Protein AF-A0A3C0VWI8-F1 (afdb_monomer_lite)

Secondary structure (DSSP, 8-state):
-----SSHHHHHHHHHHHHHHHHHHHHTTTHHHHHHHHHHHHH-TTS---PPP-----GGGGGGGSTT-------PPP-S-HHHHHHHHHHTPPPP-TT-TT----HHHHHHHHHHHHHHHHH--

Sequence (125 aa):
MTIRSYTDAVRNQILASIKRICLGTAQAAGLAKRVTDTFVAWLGKGALIKRQPTMGGEDFGMYGCTKYKVPTFMLALGTVPTDLIRRFRATGKPLPIVHSSTYAPDIEPTLRTGVTAAALELLKK

Radius of gyration: 18.89 Å; chains: 1; bounding box: 42×29×53 Å

Structure (mmCIF, N/CA/C/O backbone):
data_AF-A0A3C0VWI8-F1
#
_entry.id   AF-A0A3C0VWI8-F1
#
loop_
_atom_site.group_PDB
_atom_site.id
_atom_site.type_symbol
_atom_site.label_atom_id
_atom_site.label_alt_id
_atom_site.label_comp_id
_atom_site.label_asym_id
_atom_site.label_entity_id
_atom_site.label_seq_id
_atom_site.pdbx_PDB_ins_code
_atom_site.Cartn_x
_atom_site.Cartn_y
_atom_site.Cartn_z
_atom_site.occupancy
_atom_site.B_iso_or_equiv
_atom_site.auth_seq_id
_atom_site.auth_comp_id
_atom_site.auth_asym_id
_atom_site.auth_atom_id
_atom_site.pdbx_PDB_model_num
ATOM 1 N N . MET A 1 1 ? -5.972 -19.606 21.848 1.00 58.56 1 MET A N 1
ATOM 2 C CA . MET A 1 1 ? -4.634 -18.971 21.882 1.00 58.56 1 MET A CA 1
ATOM 3 C C . MET A 1 1 ? -4.235 -18.806 23.337 1.00 58.56 1 MET A C 1
ATOM 5 O O . MET A 1 1 ? -5.040 -18.287 24.098 1.00 58.56 1 MET A O 1
ATOM 9 N N . THR A 1 2 ? -3.041 -19.251 23.721 1.00 78.81 2 THR A N 1
ATOM 10 C CA . THR A 1 2 ? -2.542 -19.154 25.103 1.00 78.81 2 THR A CA 1
ATOM 11 C C . THR A 1 2 ? -1.478 -18.060 25.166 1.00 78.81 2 THR A C 1
ATOM 13 O O . THR A 1 2 ? -0.530 -18.105 24.386 1.00 78.81 2 THR A O 1
ATOM 16 N N . ILE A 1 3 ? -1.626 -17.078 26.060 1.00 81.56 3 ILE A N 1
ATOM 17 C CA . ILE A 1 3 ? -0.661 -15.979 26.240 1.00 81.56 3 ILE A CA 1
ATOM 18 C C . ILE A 1 3 ? 0.187 -16.276 27.476 1.00 81.56 3 ILE A C 1
ATOM 20 O O . ILE A 1 3 ? -0.355 -16.523 28.552 1.00 81.56 3 ILE A O 1
ATOM 24 N N . ARG A 1 4 ? 1.513 -16.242 27.328 1.00 88.19 4 ARG A N 1
ATOM 25 C CA . ARG A 1 4 ? 2.473 -16.353 28.435 1.00 88.19 4 ARG A CA 1
ATOM 26 C C . ARG A 1 4 ? 3.209 -15.025 28.591 1.00 88.19 4 ARG A C 1
ATOM 28 O O . ARG A 1 4 ? 3.575 -14.407 27.595 1.00 88.19 4 ARG A O 1
ATOM 35 N N . SER A 1 5 ? 3.408 -14.588 29.828 1.00 92.00 5 SER A N 1
ATOM 36 C CA . SER A 1 5 ? 4.110 -13.348 30.167 1.00 92.00 5 SER A CA 1
ATOM 37 C C . SER A 1 5 ? 4.786 -13.491 31.528 1.00 92.00 5 SER A C 1
ATOM 39 O O . SER A 1 5 ? 4.263 -14.179 32.403 1.00 92.00 5 SER A O 1
ATOM 41 N N . TYR A 1 6 ? 5.930 -12.831 31.707 1.00 90.12 6 TYR A N 1
ATOM 42 C CA . TYR A 1 6 ? 6.684 -12.861 32.967 1.00 90.12 6 TYR A CA 1
ATOM 43 C C . TYR A 1 6 ? 6.119 -11.911 34.030 1.00 90.12 6 TYR A C 1
ATOM 45 O O . TYR A 1 6 ? 6.322 -12.130 35.217 1.00 90.12 6 TYR A O 1
ATOM 53 N N . THR A 1 7 ? 5.395 -10.868 33.612 1.00 95.69 7 THR A N 1
ATOM 54 C CA . THR A 1 7 ? 4.757 -9.889 34.503 1.00 95.69 7 THR A CA 1
ATOM 55 C C . THR A 1 7 ? 3.357 -9.529 34.007 1.00 95.69 7 THR A C 1
ATOM 57 O O . THR A 1 7 ? 3.019 -9.747 32.833 1.00 95.69 7 THR A O 1
ATOM 60 N N . ASP A 1 8 ? 2.545 -8.945 34.889 1.00 95.31 8 ASP A N 1
ATOM 61 C CA . ASP A 1 8 ? 1.208 -8.451 34.543 1.00 95.31 8 ASP A CA 1
ATOM 62 C C . ASP A 1 8 ? 1.262 -7.237 33.612 1.00 95.31 8 ASP A C 1
ATOM 64 O O . ASP A 1 8 ? 0.446 -7.125 32.700 1.00 95.31 8 ASP A O 1
ATOM 68 N N . ALA A 1 9 ? 2.265 -6.366 33.762 1.00 95.19 9 ALA A N 1
ATOM 69 C CA . ALA A 1 9 ? 2.461 -5.232 32.861 1.00 95.19 9 ALA A CA 1
ATOM 70 C C . ALA A 1 9 ? 2.649 -5.695 31.403 1.00 95.19 9 ALA A C 1
ATOM 72 O O . ALA A 1 9 ? 1.952 -5.223 30.502 1.00 95.19 9 ALA A O 1
ATOM 73 N N . VAL A 1 10 ? 3.517 -6.692 31.180 1.00 93.31 10 VAL A N 1
ATOM 74 C CA . VAL A 1 10 ? 3.738 -7.284 29.850 1.00 93.31 10 VAL A CA 1
ATOM 75 C C . VAL A 1 10 ? 2.477 -7.997 29.355 1.00 93.31 10 VAL A C 1
ATOM 77 O O . VAL A 1 10 ? 2.111 -7.855 28.187 1.00 93.31 10 VAL A O 1
ATOM 80 N N . ARG A 1 11 ? 1.760 -8.713 30.236 1.00 94.62 11 ARG A N 1
ATOM 81 C CA . ARG A 1 11 ? 0.476 -9.349 29.892 1.00 94.62 11 ARG A CA 1
ATOM 82 C C . ARG A 1 11 ? -0.522 -8.332 29.352 1.00 94.62 11 ARG A C 1
ATOM 84 O O . ARG A 1 11 ? -1.108 -8.543 28.291 1.00 94.62 11 ARG A O 1
ATOM 91 N N . ASN A 1 12 ? -0.693 -7.231 30.074 1.00 94.31 12 ASN A N 1
ATOM 92 C CA . ASN A 1 12 ? -1.662 -6.193 29.756 1.00 94.31 12 ASN A CA 1
ATOM 93 C C . ASN A 1 12 ? -1.304 -5.487 28.445 1.00 94.31 12 ASN A C 1
ATOM 95 O O . ASN A 1 12 ? -2.188 -5.244 27.625 1.00 94.31 12 ASN A O 1
ATOM 99 N N . GLN A 1 13 ? -0.016 -5.249 28.188 1.00 93.12 13 GLN A N 1
ATOM 100 C CA . GLN A 1 13 ? 0.449 -4.700 26.914 1.00 93.12 13 GLN A CA 1
ATOM 101 C C . GLN A 1 13 ? 0.173 -5.642 25.729 1.00 93.12 13 GLN A C 1
ATOM 103 O O . GLN A 1 13 ? -0.286 -5.192 24.672 1.00 93.12 13 GLN A O 1
ATOM 108 N N . ILE A 1 14 ? 0.407 -6.950 25.892 1.00 91.19 14 ILE A N 1
ATOM 109 C CA . ILE A 1 14 ? 0.114 -7.955 24.858 1.00 91.19 14 ILE A CA 1
ATOM 110 C C . ILE A 1 14 ? -1.394 -8.021 24.591 1.00 91.19 14 ILE A C 1
ATOM 112 O O . ILE A 1 14 ? -1.818 -7.940 23.438 1.00 91.19 14 ILE A O 1
ATOM 116 N N . LEU A 1 15 ? -2.219 -8.103 25.640 1.00 90.75 15 LEU A N 1
ATOM 117 C CA . LEU A 1 15 ? -3.680 -8.140 25.521 1.00 90.75 15 LEU A CA 1
ATOM 118 C C . LEU A 1 15 ? -4.239 -6.882 24.846 1.00 90.75 15 LEU A C 1
ATOM 120 O O . LEU A 1 15 ? -5.072 -6.985 23.942 1.00 90.75 15 LEU A O 1
ATOM 124 N N . ALA A 1 16 ? -3.748 -5.702 25.230 1.00 88.69 16 ALA A N 1
ATOM 125 C CA . ALA A 1 16 ? -4.122 -4.441 24.596 1.00 88.69 16 ALA A CA 1
ATOM 126 C C . ALA A 1 16 ? -3.753 -4.430 23.104 1.00 88.69 16 ALA A C 1
ATOM 128 O O . ALA A 1 16 ? -4.549 -3.999 22.267 1.00 88.69 16 ALA A O 1
ATOM 129 N N . SER A 1 17 ? -2.580 -4.965 22.755 1.00 86.31 17 SER A N 1
ATOM 130 C CA . SER A 1 17 ? -2.123 -5.069 21.367 1.00 86.31 17 SER A CA 1
ATOM 131 C C . SER A 1 17 ? -2.979 -6.030 20.542 1.00 86.31 17 SER A C 1
ATOM 133 O O . SER A 1 17 ? -3.369 -5.681 19.430 1.00 86.31 17 SER A O 1
ATOM 135 N N . ILE A 1 18 ? -3.336 -7.198 21.088 1.00 88.50 18 ILE A N 1
ATOM 136 C CA . ILE A 1 18 ? -4.233 -8.163 20.432 1.00 88.50 18 ILE A CA 1
ATOM 137 C C . ILE A 1 18 ? -5.600 -7.526 20.185 1.00 88.50 18 ILE A C 1
ATOM 139 O O . ILE A 1 18 ? -6.076 -7.524 19.051 1.00 88.50 18 ILE A O 1
ATOM 143 N N . LYS A 1 19 ? -6.203 -6.913 21.214 1.00 84.81 19 LYS A N 1
ATOM 144 C CA . LYS A 1 19 ? -7.493 -6.218 21.088 1.00 84.81 19 LYS A CA 1
ATOM 145 C C . LYS A 1 19 ? -7.445 -5.154 19.991 1.00 84.81 19 LYS A C 1
ATOM 147 O O . LYS A 1 19 ? -8.350 -5.086 19.163 1.00 84.81 19 LYS A O 1
ATOM 152 N N . ARG A 1 20 ? -6.376 -4.353 19.957 1.00 82.06 20 ARG A N 1
ATOM 153 C CA . ARG A 1 20 ? -6.154 -3.328 18.929 1.00 82.06 20 ARG A CA 1
ATOM 154 C C . ARG A 1 20 ? -6.080 -3.930 17.522 1.00 82.06 20 ARG A C 1
ATOM 156 O O . ARG A 1 20 ? -6.740 -3.415 16.626 1.00 82.06 20 ARG A O 1
ATOM 163 N N . ILE A 1 21 ? -5.317 -5.008 17.327 1.00 82.19 21 ILE A N 1
ATOM 164 C CA . ILE A 1 21 ? -5.176 -5.679 16.022 1.00 82.19 21 ILE A CA 1
ATOM 165 C C . ILE A 1 21 ? -6.517 -6.255 15.555 1.00 82.19 21 ILE A C 1
ATOM 167 O O . ILE A 1 21 ? -6.898 -6.058 14.400 1.00 82.19 21 ILE A O 1
ATOM 171 N N . CYS A 1 22 ? -7.254 -6.927 16.444 1.00 79.81 22 CYS A N 1
ATOM 172 C CA . CYS A 1 22 ? -8.567 -7.486 16.127 1.00 79.81 22 CYS A CA 1
ATOM 173 C C . CYS A 1 22 ? -9.561 -6.393 15.717 1.00 79.81 22 CYS A C 1
ATOM 175 O O . CYS A 1 22 ? -10.220 -6.533 14.690 1.00 79.81 22 CYS A O 1
ATOM 177 N N . LEU A 1 23 ? -9.633 -5.291 16.474 1.00 77.56 23 LEU A N 1
ATOM 178 C CA . LEU A 1 23 ? -10.517 -4.167 16.155 1.00 77.56 23 LEU A CA 1
ATOM 179 C C . LEU A 1 23 ? -10.154 -3.515 14.820 1.00 77.56 23 LEU A C 1
ATOM 181 O O . LEU A 1 23 ? -11.040 -3.320 13.996 1.00 77.56 23 LEU A O 1
ATOM 185 N N . GLY A 1 24 ? -8.869 -3.238 14.579 1.00 76.75 24 GLY A N 1
ATOM 186 C CA . GLY A 1 24 ? -8.421 -2.654 13.312 1.00 76.75 24 GLY A CA 1
ATOM 187 C C . GLY A 1 24 ? -8.731 -3.556 12.114 1.00 76.75 24 GLY A C 1
ATOM 188 O O . GLY A 1 24 ? -9.212 -3.084 11.088 1.00 76.75 24 GLY A O 1
ATOM 189 N N . THR A 1 25 ? -8.540 -4.870 12.267 1.00 75.25 25 THR A N 1
ATOM 190 C CA . THR A 1 25 ? -8.844 -5.856 11.217 1.00 75.25 25 THR A CA 1
ATOM 191 C C . THR A 1 25 ? -10.346 -5.949 10.948 1.00 75.25 25 THR A C 1
ATOM 193 O O . THR A 1 25 ? -10.756 -5.990 9.792 1.00 75.25 25 THR A O 1
ATOM 196 N N . ALA A 1 26 ? -11.172 -5.946 11.998 1.00 70.75 26 ALA A N 1
ATOM 197 C CA . ALA A 1 26 ? -12.627 -5.938 11.867 1.00 70.75 26 ALA A CA 1
ATOM 198 C C . ALA A 1 26 ? -13.137 -4.641 11.215 1.00 70.75 26 ALA A C 1
ATOM 200 O O . ALA A 1 26 ? -14.022 -4.690 10.371 1.00 70.75 26 ALA A O 1
ATOM 201 N N . GLN A 1 27 ? -12.554 -3.488 11.555 1.00 74.38 27 GLN A N 1
ATOM 202 C CA . GLN A 1 27 ? -12.912 -2.189 10.971 1.00 74.38 27 GLN A CA 1
ATOM 203 C C . GLN A 1 27 ? -12.533 -2.092 9.493 1.00 74.38 27 GLN A C 1
ATOM 205 O O . GLN A 1 27 ? -13.297 -1.567 8.691 1.00 74.38 27 GLN A O 1
ATOM 210 N N . ALA A 1 28 ? -11.373 -2.631 9.120 1.00 79.56 28 ALA A N 1
ATOM 211 C CA . ALA A 1 28 ? -10.939 -2.710 7.729 1.00 79.56 28 ALA A CA 1
ATOM 212 C C . ALA A 1 28 ? -11.612 -3.849 6.940 1.00 79.56 28 ALA A C 1
ATOM 214 O O . ALA A 1 28 ? -11.347 -4.004 5.742 1.00 79.56 28 ALA A O 1
ATOM 215 N N . ALA A 1 29 ? -12.467 -4.662 7.574 1.00 80.25 29 ALA A N 1
ATOM 216 C CA . ALA A 1 29 ? -13.133 -5.771 6.907 1.00 80.25 29 ALA A CA 1
ATOM 217 C C . ALA A 1 29 ? -13.953 -5.263 5.710 1.00 80.25 29 ALA A C 1
ATOM 219 O O . ALA A 1 29 ? -14.655 -4.258 5.781 1.00 80.25 29 ALA A O 1
ATOM 220 N N . GLY A 1 30 ? -13.822 -5.939 4.569 1.00 83.69 30 GLY A N 1
ATOM 221 C CA . GLY A 1 30 ? -14.475 -5.547 3.317 1.00 83.69 30 GLY A CA 1
ATOM 222 C C . GLY A 1 30 ? -13.796 -4.399 2.557 1.00 83.69 30 GLY A C 1
ATOM 223 O O . GLY A 1 30 ? -13.817 -4.428 1.327 1.00 83.69 30 GLY A O 1
ATOM 224 N N . LEU A 1 31 ? -13.118 -3.455 3.231 1.00 88.25 31 LEU A N 1
ATOM 225 C CA . LEU A 1 31 ? -12.421 -2.338 2.571 1.00 88.25 31 LEU A CA 1
ATOM 226 C C . LEU A 1 31 ? -11.357 -2.841 1.595 1.00 88.25 31 LEU A C 1
ATOM 228 O O . LEU A 1 31 ? -11.345 -2.432 0.437 1.00 88.25 31 LEU A O 1
ATOM 232 N N . ALA A 1 32 ? -10.504 -3.764 2.047 1.00 87.31 32 ALA A N 1
ATOM 233 C CA . ALA A 1 32 ? -9.443 -4.314 1.211 1.00 87.31 32 ALA A CA 1
ATOM 234 C C . ALA A 1 32 ? -10.002 -4.953 -0.065 1.00 87.31 32 ALA A C 1
ATOM 236 O O . ALA A 1 32 ? -9.516 -4.658 -1.150 1.00 87.31 32 ALA A O 1
ATOM 237 N N . LYS A 1 33 ? -11.066 -5.762 0.056 1.00 89.19 33 LYS A N 1
ATOM 238 C CA . LYS A 1 33 ? -11.713 -6.404 -1.094 1.00 89.19 33 LYS A CA 1
ATOM 239 C C . LYS A 1 33 ? -12.293 -5.366 -2.057 1.00 89.19 33 LYS A C 1
ATOM 241 O O . LYS A 1 33 ? -12.042 -5.454 -3.254 1.00 89.19 33 LYS A O 1
ATOM 246 N N . ARG A 1 34 ? -13.025 -4.376 -1.536 1.00 90.12 34 ARG A N 1
ATOM 247 C CA . ARG A 1 34 ? -13.632 -3.299 -2.333 1.00 90.12 34 ARG A CA 1
ATOM 248 C C . ARG A 1 34 ? -12.584 -2.552 -3.159 1.00 90.12 34 ARG A C 1
ATOM 250 O O . ARG A 1 34 ? -12.730 -2.457 -4.373 1.00 90.12 34 ARG A O 1
ATOM 257 N N . VAL A 1 35 ? -11.502 -2.110 -2.517 1.00 90.62 35 VAL A N 1
ATOM 258 C CA . VAL A 1 35 ? -10.414 -1.388 -3.191 1.00 90.62 35 VAL A CA 1
ATOM 259 C C . VAL A 1 35 ? -9.711 -2.283 -4.216 1.00 90.62 35 VAL A C 1
ATOM 261 O O . VAL A 1 35 ? -9.462 -1.856 -5.344 1.00 90.62 35 VAL A O 1
ATOM 264 N N . THR A 1 36 ? -9.428 -3.548 -3.882 1.00 90.75 36 THR A N 1
ATOM 265 C CA . THR A 1 36 ? -8.797 -4.463 -4.844 1.00 9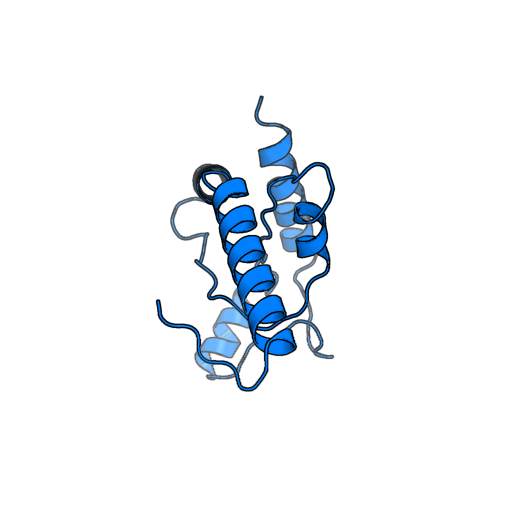0.75 36 THR A CA 1
ATOM 266 C C . THR A 1 36 ? -9.694 -4.763 -6.039 1.00 90.75 36 THR A C 1
ATOM 268 O O . THR A 1 36 ? -9.189 -4.818 -7.155 1.00 90.75 36 THR A O 1
ATOM 271 N N . ASP A 1 37 ? -11.009 -4.899 -5.851 1.00 91.31 37 ASP A N 1
ATOM 272 C CA . ASP A 1 37 ? -11.953 -5.112 -6.953 1.00 91.31 37 ASP A CA 1
ATOM 273 C C . ASP A 1 37 ? -11.999 -3.880 -7.873 1.00 91.31 37 ASP A C 1
ATOM 275 O O . ASP A 1 37 ? -11.973 -4.025 -9.097 1.00 91.31 37 ASP A O 1
ATOM 279 N N . THR A 1 38 ? -11.980 -2.665 -7.300 1.00 92.62 38 THR A N 1
ATOM 280 C CA . THR A 1 38 ? -11.834 -1.410 -8.059 1.00 92.62 38 THR A CA 1
ATOM 281 C C . THR A 1 38 ? -10.581 -1.430 -8.929 1.00 92.62 38 THR A C 1
ATOM 283 O O . THR A 1 38 ? -10.656 -1.144 -10.125 1.00 92.62 38 THR A O 1
ATOM 286 N N . PHE A 1 39 ? -9.433 -1.792 -8.357 1.00 92.69 39 PHE A N 1
ATOM 287 C CA . PHE A 1 39 ? -8.173 -1.794 -9.094 1.00 92.69 39 PHE A CA 1
ATOM 288 C C . PHE A 1 39 ? -8.080 -2.919 -10.123 1.00 92.69 39 PHE A C 1
ATOM 290 O O . PHE A 1 39 ? -7.535 -2.686 -11.195 1.00 92.69 39 PHE A O 1
ATOM 297 N N . VAL A 1 40 ? -8.640 -4.105 -9.865 1.00 92.69 40 VAL A N 1
ATOM 298 C CA . VAL A 1 40 ? -8.708 -5.182 -10.871 1.00 92.69 40 VAL A CA 1
ATOM 299 C C . VAL A 1 40 ? -9.584 -4.774 -12.053 1.00 92.69 40 VAL A C 1
ATOM 301 O O . VAL A 1 40 ? -9.226 -5.065 -13.191 1.00 92.69 40 VAL A O 1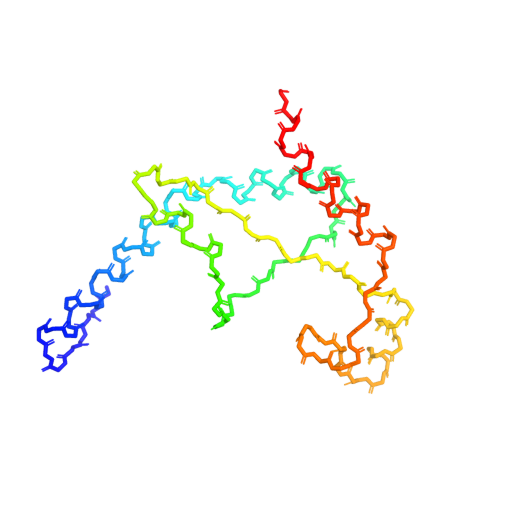
ATOM 304 N N . ALA A 1 41 ? -10.708 -4.094 -11.809 1.00 92.31 41 ALA A N 1
ATOM 305 C CA . ALA A 1 41 ? -11.570 -3.603 -12.882 1.00 92.31 41 ALA A CA 1
ATOM 306 C C . ALA A 1 41 ? -10.866 -2.556 -13.764 1.00 92.31 41 ALA A C 1
ATOM 308 O O . ALA A 1 41 ? -11.103 -2.516 -14.966 1.00 92.31 41 ALA A O 1
ATOM 309 N N . TRP A 1 42 ? -9.993 -1.733 -13.175 1.00 92.88 42 TRP A N 1
ATOM 310 C CA . TRP A 1 42 ? -9.268 -0.680 -13.889 1.00 92.88 42 TRP A CA 1
ATOM 311 C C . TRP A 1 42 ? -7.972 -1.159 -14.564 1.00 92.88 42 TRP A C 1
ATOM 313 O O . TRP A 1 42 ? -7.767 -0.899 -15.746 1.00 92.88 42 TRP A O 1
ATOM 323 N N . LEU A 1 43 ? -7.095 -1.854 -13.833 1.00 91.81 43 LEU A N 1
ATOM 324 C CA . LEU A 1 43 ? -5.768 -2.280 -14.306 1.00 91.81 43 LEU A CA 1
ATOM 325 C C . LEU A 1 43 ? -5.779 -3.652 -14.992 1.00 91.81 43 LEU A C 1
ATOM 327 O O . LEU A 1 43 ? -4.800 -4.032 -15.633 1.00 91.81 43 LEU A O 1
ATOM 331 N N . GLY A 1 44 ? -6.860 -4.415 -14.834 1.00 92.69 44 GLY A N 1
ATOM 332 C CA . GLY A 1 44 ? -6.969 -5.788 -15.308 1.00 92.69 44 GLY A CA 1
ATOM 333 C C . GLY A 1 44 ? -6.464 -6.835 -14.308 1.00 92.69 44 GLY A C 1
ATOM 334 O O . GLY A 1 44 ? -5.829 -6.555 -13.285 1.00 92.69 44 GLY A O 1
ATOM 335 N N . LYS A 1 45 ? -6.770 -8.102 -14.610 1.00 89.19 45 LYS A N 1
ATOM 336 C CA . LYS A 1 45 ? -6.334 -9.249 -13.801 1.00 89.19 45 LYS A CA 1
ATOM 337 C C . LYS A 1 45 ? -4.811 -9.406 -13.884 1.00 89.19 45 LYS A C 1
ATOM 339 O O . LYS A 1 45 ? -4.239 -9.352 -14.964 1.00 89.19 45 LYS A O 1
ATOM 344 N N . GLY A 1 46 ? -4.168 -9.649 -12.741 1.00 85.44 46 GLY A N 1
ATOM 345 C CA . GLY A 1 46 ? -2.715 -9.861 -12.645 1.00 85.44 46 GLY A CA 1
ATOM 346 C C . GLY A 1 46 ? -1.891 -8.604 -12.345 1.00 85.44 46 GLY A C 1
ATOM 347 O O . GLY A 1 46 ? -0.710 -8.728 -12.036 1.00 85.44 46 GLY A O 1
ATOM 348 N N . ALA A 1 47 ? -2.504 -7.415 -12.353 1.00 87.06 47 ALA A N 1
ATOM 349 C CA . ALA A 1 47 ? -1.828 -6.164 -11.997 1.00 87.06 47 ALA A CA 1
ATOM 350 C C . ALA A 1 47 ? -1.592 -5.995 -10.482 1.00 87.06 47 ALA A C 1
ATOM 352 O O . ALA A 1 47 ? -0.753 -5.200 -10.065 1.00 87.06 47 ALA A O 1
ATOM 353 N N . LEU A 1 48 ? -2.327 -6.738 -9.647 1.00 91.12 48 LEU A N 1
ATOM 354 C CA . LEU A 1 48 ? -2.219 -6.675 -8.192 1.00 91.12 48 LEU A CA 1
ATOM 355 C C . LEU A 1 48 ? -1.431 -7.856 -7.636 1.00 91.12 48 LEU A C 1
ATOM 357 O O . LEU A 1 48 ? -1.683 -9.010 -7.981 1.00 91.12 48 LEU A O 1
ATOM 361 N N . ILE A 1 49 ? -0.538 -7.560 -6.695 1.00 89.56 49 ILE A N 1
ATOM 362 C CA . ILE A 1 49 ? 0.229 -8.557 -5.950 1.00 89.56 49 ILE A CA 1
ATOM 363 C C . ILE A 1 49 ? -0.143 -8.436 -4.476 1.00 89.56 49 ILE A C 1
ATOM 365 O O . ILE A 1 49 ? -0.043 -7.359 -3.884 1.00 89.56 49 ILE A O 1
ATOM 369 N N . LYS A 1 50 ? -0.545 -9.552 -3.857 1.00 87.25 50 LYS A N 1
ATOM 370 C CA . LYS A 1 50 ? -0.760 -9.593 -2.408 1.00 87.25 50 LYS A CA 1
ATOM 371 C C . LYS A 1 50 ? 0.589 -9.454 -1.706 1.00 87.25 50 LYS A C 1
ATOM 373 O O . LYS A 1 50 ? 1.412 -10.367 -1.737 1.00 87.25 50 LYS A O 1
ATOM 378 N N . ARG A 1 51 ? 0.807 -8.307 -1.066 1.00 84.25 51 ARG A N 1
ATOM 379 C CA . ARG A 1 51 ? 2.017 -8.050 -0.285 1.00 84.25 51 ARG A CA 1
ATOM 380 C C . ARG A 1 51 ? 1.967 -8.827 1.032 1.00 84.25 51 ARG A C 1
ATOM 382 O O . ARG A 1 51 ? 0.931 -8.863 1.695 1.00 84.25 51 ARG A O 1
ATOM 389 N N . GLN A 1 52 ? 3.087 -9.443 1.402 1.00 84.00 52 GLN A N 1
ATOM 390 C CA . GLN A 1 52 ? 3.238 -10.059 2.720 1.00 84.00 52 GLN A CA 1
ATOM 391 C C . GLN A 1 52 ? 3.389 -8.976 3.799 1.00 84.00 52 GLN A C 1
ATOM 393 O O . GLN A 1 52 ? 3.970 -7.924 3.509 1.00 84.00 52 GLN A O 1
ATOM 398 N N . PRO A 1 53 ? 2.896 -9.202 5.029 1.00 82.75 53 PRO A N 1
ATOM 399 C CA . PRO A 1 53 ? 3.144 -8.293 6.141 1.00 82.75 53 PRO A CA 1
ATOM 400 C C . PRO A 1 53 ? 4.645 -8.066 6.354 1.00 82.75 53 PRO A C 1
ATOM 402 O O . PRO A 1 53 ? 5.439 -9.003 6.296 1.00 82.75 53 PRO A O 1
ATOM 405 N N . THR A 1 54 ? 5.028 -6.819 6.612 1.00 82.69 54 THR A N 1
ATOM 406 C CA . THR A 1 54 ? 6.417 -6.422 6.880 1.00 82.69 54 THR A CA 1
ATOM 407 C C . THR A 1 54 ? 6.517 -5.730 8.233 1.00 82.69 54 THR A C 1
ATOM 409 O O . THR A 1 54 ? 5.568 -5.080 8.654 1.00 82.69 54 THR A O 1
ATOM 412 N N . MET A 1 55 ? 7.683 -5.805 8.877 1.00 80.56 55 MET A N 1
ATOM 413 C CA . MET A 1 55 ? 7.970 -5.149 10.165 1.00 80.56 55 MET A CA 1
ATOM 414 C C . MET A 1 55 ? 8.234 -3.630 10.069 1.00 80.56 55 MET A C 1
ATOM 416 O O . MET A 1 55 ? 8.655 -3.027 11.052 1.00 80.56 55 MET A O 1
ATOM 420 N N . GLY A 1 56 ? 8.032 -3.010 8.902 1.00 80.38 56 GLY A N 1
ATOM 421 C CA . GLY A 1 56 ? 8.229 -1.569 8.718 1.00 80.38 56 GLY A CA 1
ATOM 422 C C . GLY A 1 56 ? 7.268 -0.745 9.579 1.00 80.38 56 GLY A C 1
ATOM 423 O O . GLY A 1 56 ? 6.086 -1.076 9.674 1.00 80.38 56 GLY A O 1
ATOM 424 N N . GLY A 1 57 ? 7.784 0.312 10.208 1.00 80.81 57 GLY A N 1
ATOM 425 C CA . GLY A 1 57 ? 6.966 1.304 10.904 1.00 80.81 57 GLY A CA 1
ATOM 426 C C . GLY A 1 57 ? 6.378 2.302 9.910 1.00 80.81 57 GLY A C 1
ATOM 427 O O . GLY A 1 57 ? 7.112 2.822 9.079 1.00 80.81 57 GLY A O 1
ATOM 428 N N . GLU A 1 58 ? 5.075 2.557 10.010 1.00 85.31 58 GLU A N 1
ATOM 429 C CA . GLU A 1 58 ? 4.332 3.470 9.136 1.00 85.31 58 GLU A CA 1
ATOM 430 C C . GLU A 1 58 ? 3.310 4.249 9.974 1.00 85.31 58 GLU A C 1
ATOM 432 O O . GLU A 1 58 ? 2.527 3.650 10.723 1.00 85.31 58 GLU A O 1
ATOM 437 N N . ASP A 1 59 ? 3.300 5.574 9.854 1.00 89.94 59 ASP A N 1
ATOM 438 C CA . ASP A 1 59 ? 2.411 6.447 10.625 1.00 89.94 59 ASP A CA 1
ATOM 439 C C . ASP A 1 59 ? 0.957 6.409 10.124 1.00 89.94 59 ASP A C 1
ATOM 441 O O . ASP A 1 59 ? 0.036 6.607 10.918 1.00 89.94 59 ASP A O 1
ATOM 445 N N . PHE A 1 60 ? 0.715 6.031 8.864 1.00 87.88 60 PHE A N 1
ATOM 446 C CA . PHE A 1 60 ? -0.626 5.874 8.288 1.00 87.88 60 PHE A CA 1
ATOM 447 C C . PHE A 1 60 ? -1.525 4.921 9.097 1.00 87.88 60 PHE A C 1
ATOM 449 O O . PHE A 1 60 ? -2.744 5.100 9.186 1.00 87.88 60 PHE A O 1
ATO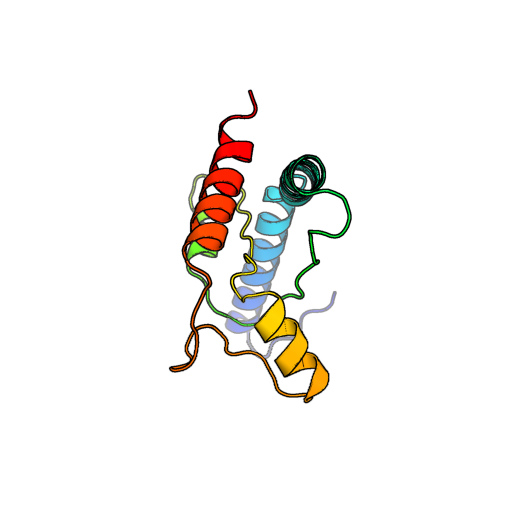M 456 N N . GLY A 1 61 ? -0.931 3.923 9.762 1.00 81.75 61 GLY A N 1
ATOM 457 C CA . GLY A 1 61 ? -1.649 3.021 10.667 1.00 81.75 61 GLY A CA 1
ATOM 458 C C . GLY A 1 61 ? -2.304 3.732 11.861 1.00 81.75 61 GLY A C 1
ATOM 459 O O . GLY A 1 61 ? -3.264 3.219 12.440 1.00 81.75 61 GLY A O 1
ATOM 460 N N . MET A 1 62 ? -1.838 4.932 12.214 1.00 85.75 62 MET A N 1
ATOM 461 C CA . MET A 1 62 ? -2.368 5.721 13.324 1.00 85.75 62 MET A CA 1
ATOM 462 C C . MET A 1 62 ? -3.740 6.332 13.025 1.00 85.75 62 MET A C 1
ATOM 464 O O . MET A 1 62 ? -4.509 6.548 13.966 1.00 85.75 62 MET A O 1
ATOM 468 N N . TYR A 1 63 ? -4.115 6.530 11.755 1.00 86.94 63 TYR A N 1
ATOM 469 C CA . TYR A 1 63 ? -5.442 7.056 11.402 1.00 86.94 63 TYR A CA 1
ATOM 470 C C . TYR A 1 63 ? -6.588 6.146 11.886 1.00 86.94 63 TYR A C 1
ATOM 472 O O . TYR A 1 63 ? -7.602 6.640 12.393 1.00 86.94 63 TYR A O 1
ATOM 480 N N . GLY A 1 64 ? -6.391 4.822 11.862 1.00 84.69 64 GLY A N 1
ATOM 481 C CA . GLY A 1 64 ? -7.342 3.849 12.421 1.00 84.69 64 GLY A CA 1
ATOM 482 C C . GLY A 1 64 ? -7.403 3.845 13.956 1.00 84.69 64 GLY A C 1
ATOM 483 O O . GLY A 1 64 ? -8.369 3.368 14.554 1.00 84.69 64 GLY A O 1
ATOM 484 N N . CYS A 1 65 ? -6.404 4.421 14.630 1.00 82.12 65 CYS A N 1
ATOM 485 C CA . CYS A 1 65 ? -6.329 4.469 16.092 1.00 82.12 65 CYS A CA 1
ATOM 486 C C . CYS A 1 65 ? -7.080 5.662 16.708 1.00 82.12 65 CYS A C 1
ATOM 488 O O . CYS A 1 65 ? -7.300 5.670 17.922 1.00 82.12 65 CYS A O 1
ATOM 490 N N . THR A 1 66 ? -7.541 6.621 15.904 1.00 87.19 66 THR A N 1
ATOM 491 C CA . THR A 1 66 ? -8.279 7.814 16.360 1.00 87.19 66 THR A CA 1
ATOM 492 C C . THR A 1 66 ? -9.636 7.479 17.004 1.00 87.19 66 THR A C 1
ATOM 494 O O . THR A 1 66 ? -10.092 6.332 16.977 1.00 87.19 66 THR A O 1
ATOM 497 N N . LYS A 1 67 ? -10.318 8.481 17.585 1.00 88.50 67 LYS A N 1
ATOM 498 C CA . LYS A 1 67 ? -11.701 8.346 18.095 1.00 88.50 67 LYS A CA 1
ATOM 499 C C . LYS A 1 67 ? -12.671 7.862 17.011 1.00 88.50 67 LYS A C 1
ATOM 501 O O . LYS A 1 67 ? -13.587 7.108 17.316 1.00 88.50 67 LYS A O 1
ATOM 506 N N . TYR A 1 68 ? -12.452 8.281 15.767 1.00 85.75 68 TYR A N 1
ATOM 507 C CA . TYR A 1 68 ? -13.353 8.026 14.644 1.00 85.75 68 TYR A CA 1
ATOM 508 C C . TYR A 1 68 ? -13.183 6.640 14.022 1.00 85.75 68 TYR A C 1
ATOM 510 O O . TYR A 1 68 ? -14.059 6.213 13.280 1.00 85.75 68 TYR A O 1
ATOM 518 N N . LYS A 1 69 ? -12.088 5.932 14.341 1.00 80.00 69 LYS A N 1
ATOM 519 C CA . LYS A 1 69 ? -11.851 4.546 13.905 1.00 80.00 69 LYS A CA 1
ATOM 520 C C . LYS A 1 69 ? -12.019 4.343 12.397 1.00 80.00 69 LYS A C 1
ATOM 522 O O . LYS A 1 69 ? -12.626 3.372 11.952 1.00 80.00 69 LYS A O 1
ATOM 527 N N . VAL A 1 70 ? -11.484 5.283 11.621 1.00 83.31 70 VAL A N 1
ATOM 528 C CA . VAL A 1 70 ? -11.582 5.266 10.160 1.00 83.31 70 VAL A CA 1
ATOM 529 C C . VAL A 1 70 ? -10.860 4.025 9.621 1.00 83.31 70 VAL A C 1
ATOM 531 O O . VAL A 1 70 ? -9.676 3.849 9.919 1.00 83.31 70 VAL A O 1
ATOM 534 N N . PRO A 1 71 ? -11.534 3.163 8.840 1.00 85.56 71 PRO A N 1
ATOM 535 C CA . PRO A 1 71 ? -10.887 2.049 8.162 1.00 85.56 71 PRO A CA 1
ATOM 536 C C . PRO A 1 71 ? -9.771 2.546 7.238 1.00 85.56 71 PRO A C 1
ATOM 538 O O . PRO A 1 71 ? -9.996 3.419 6.402 1.00 85.56 71 PRO A O 1
ATOM 541 N N . THR A 1 72 ? -8.571 1.985 7.373 1.00 86.62 72 THR A N 1
ATOM 542 C CA . THR A 1 72 ? -7.411 2.361 6.560 1.00 86.62 72 THR A CA 1
ATOM 543 C C . THR A 1 72 ? -7.046 1.250 5.583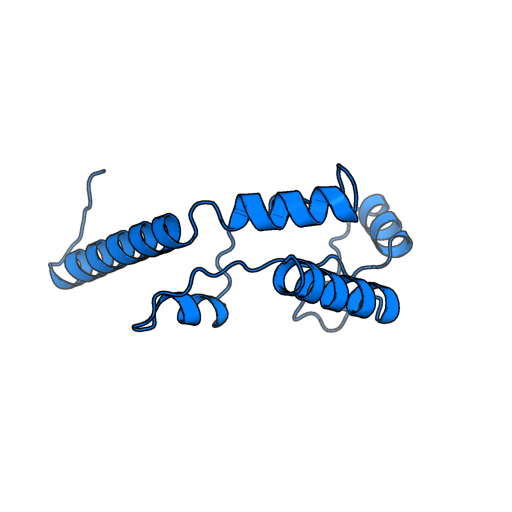 1.00 86.62 72 THR A C 1
ATOM 545 O O . THR A 1 72 ? -7.148 0.060 5.883 1.00 86.62 72 THR A O 1
ATOM 548 N N . PHE A 1 73 ? -6.603 1.640 4.390 1.00 87.50 73 PHE A N 1
ATOM 549 C CA . PHE A 1 73 ? -6.031 0.736 3.402 1.00 87.50 73 PHE A CA 1
ATOM 550 C C . PHE A 1 73 ? -4.816 1.412 2.781 1.00 87.50 73 PHE A C 1
ATOM 552 O O . PHE A 1 73 ? -4.930 2.502 2.228 1.00 87.50 73 PHE A O 1
ATOM 559 N N . MET A 1 74 ? -3.661 0.764 2.893 1.00 87.50 74 MET A N 1
ATOM 560 C CA . MET A 1 74 ? -2.417 1.242 2.305 1.00 87.50 74 MET A CA 1
ATOM 561 C C . MET A 1 74 ? -2.006 0.308 1.173 1.00 87.50 74 MET A C 1
ATOM 563 O O . MET A 1 74 ? -2.006 -0.914 1.332 1.00 87.50 74 MET A O 1
ATOM 567 N N . LEU A 1 75 ? -1.636 0.893 0.038 1.00 89.56 75 LEU A N 1
ATOM 568 C CA . LEU A 1 75 ? -1.154 0.173 -1.134 1.00 89.56 75 LEU A CA 1
ATOM 569 C C . LEU A 1 75 ? 0.323 0.486 -1.372 1.00 89.56 75 LEU A C 1
ATOM 571 O O . LEU A 1 75 ? 0.779 1.598 -1.129 1.00 89.56 75 LEU A O 1
ATOM 575 N N . ALA A 1 76 ? 1.058 -0.497 -1.883 1.00 90.19 76 ALA A N 1
ATOM 576 C CA . ALA A 1 76 ? 2.393 -0.280 -2.420 1.00 90.19 76 ALA A CA 1
ATOM 577 C C . ALA A 1 76 ? 2.292 -0.200 -3.944 1.00 90.19 76 ALA A C 1
ATOM 579 O O . ALA A 1 76 ? 1.809 -1.141 -4.576 1.00 90.19 76 ALA A O 1
ATOM 580 N N . LEU A 1 77 ? 2.745 0.910 -4.521 1.00 91.69 77 LEU A N 1
ATOM 581 C CA . LEU A 1 77 ? 2.749 1.116 -5.964 1.00 91.69 77 LEU A CA 1
ATOM 582 C C . LEU A 1 77 ? 4.072 0.626 -6.565 1.00 91.69 77 LEU A C 1
ATOM 584 O O . LEU A 1 77 ? 5.144 0.890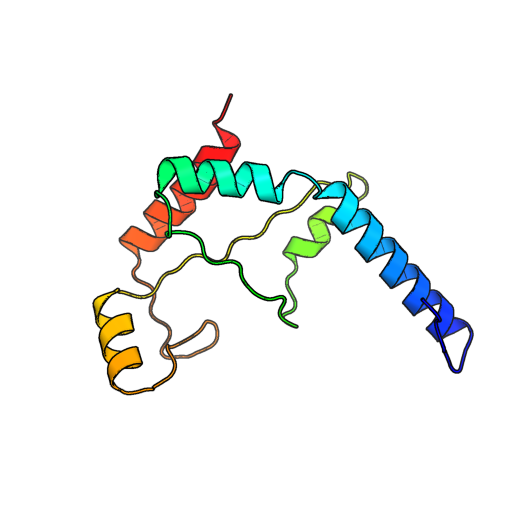 -6.022 1.00 91.69 77 LEU A O 1
ATOM 588 N N . GLY A 1 78 ? 4.001 -0.095 -7.684 1.00 90.56 78 GLY A N 1
ATOM 589 C CA . GLY A 1 78 ? 5.184 -0.441 -8.468 1.00 90.56 78 GLY A CA 1
ATOM 590 C C . GLY A 1 78 ? 5.679 0.782 -9.234 1.00 90.56 78 GLY A C 1
ATOM 591 O O . GLY A 1 78 ? 4.953 1.301 -10.073 1.00 90.56 78 GLY A O 1
ATOM 592 N N . THR A 1 79 ? 6.898 1.229 -8.942 1.00 94.06 79 THR A N 1
ATOM 593 C CA . THR A 1 79 ? 7.473 2.466 -9.501 1.00 94.06 79 THR A CA 1
ATOM 594 C C . THR A 1 79 ? 8.682 2.226 -10.399 1.00 94.06 79 THR A C 1
ATOM 596 O O . THR A 1 79 ? 9.237 3.164 -10.957 1.00 94.06 79 THR A O 1
ATOM 599 N N . VAL A 1 80 ? 9.134 0.978 -10.522 1.00 92.44 80 VAL A N 1
ATOM 600 C CA . VAL A 1 80 ? 10.370 0.643 -11.232 1.00 92.44 80 VAL A CA 1
ATOM 601 C C . VAL A 1 80 ? 10.073 0.364 -12.713 1.00 92.44 80 VAL A C 1
ATOM 603 O O . VAL A 1 80 ? 9.181 -0.446 -12.987 1.00 92.44 80 VAL A O 1
ATOM 606 N N . PRO A 1 81 ? 10.833 0.946 -13.664 1.00 91.25 81 PRO A N 1
ATOM 607 C CA . PRO A 1 81 ? 10.696 0.658 -15.091 1.00 91.25 81 PRO A CA 1
ATOM 608 C C . PRO A 1 81 ? 10.757 -0.841 -15.422 1.00 91.25 81 PRO A C 1
ATOM 610 O O . PRO A 1 81 ? 11.543 -1.605 -14.851 1.00 91.25 81 PRO A O 1
ATOM 613 N N . THR A 1 82 ? 9.946 -1.280 -16.388 1.00 89.00 82 THR A N 1
ATOM 614 C CA . THR A 1 82 ? 9.813 -2.711 -16.736 1.00 89.00 82 THR A CA 1
ATOM 615 C C . THR A 1 82 ? 11.105 -3.305 -17.306 1.00 89.00 82 THR A C 1
ATOM 617 O O . THR A 1 82 ? 11.423 -4.474 -17.065 1.00 89.00 82 THR A O 1
ATOM 620 N N . ASP A 1 83 ? 11.869 -2.521 -18.062 1.00 91.62 83 ASP A N 1
ATOM 621 C CA . ASP A 1 83 ? 13.171 -2.917 -18.594 1.00 91.62 83 ASP A CA 1
ATOM 622 C C . ASP A 1 83 ? 14.194 -3.119 -17.466 1.00 91.62 83 ASP A C 1
ATOM 624 O O . ASP A 1 83 ? 14.914 -4.122 -17.466 1.00 91.62 83 ASP A O 1
ATOM 628 N N . LEU A 1 84 ? 14.195 -2.244 -16.454 1.00 90.75 84 LEU A N 1
ATOM 629 C CA . LEU A 1 84 ? 15.051 -2.376 -15.278 1.00 90.75 84 LEU A CA 1
ATOM 630 C C . LEU A 1 84 ? 14.677 -3.617 -14.458 1.00 90.75 84 LEU A C 1
ATOM 632 O O . LEU A 1 84 ? 15.554 -4.410 -14.113 1.00 90.75 84 LEU A O 1
ATOM 636 N N . ILE A 1 85 ? 13.378 -3.858 -14.243 1.00 91.12 85 ILE A N 1
ATOM 637 C CA . ILE A 1 85 ? 12.880 -5.094 -13.619 1.00 91.12 85 ILE A CA 1
ATOM 638 C C . ILE A 1 85 ? 13.407 -6.327 -14.362 1.00 91.12 85 ILE A C 1
ATOM 640 O O . ILE A 1 85 ? 13.911 -7.260 -13.732 1.00 91.12 85 ILE A O 1
ATOM 644 N N . ARG A 1 86 ? 13.323 -6.340 -15.697 1.00 92.31 86 ARG A N 1
ATOM 645 C CA . ARG A 1 86 ? 13.789 -7.461 -16.526 1.00 92.31 86 ARG A CA 1
ATOM 646 C C . ARG A 1 86 ? 15.293 -7.693 -16.379 1.00 92.31 86 ARG A C 1
ATOM 648 O O . ARG A 1 86 ? 15.707 -8.834 -16.192 1.00 92.31 86 ARG A O 1
ATOM 655 N N . ARG A 1 87 ? 16.0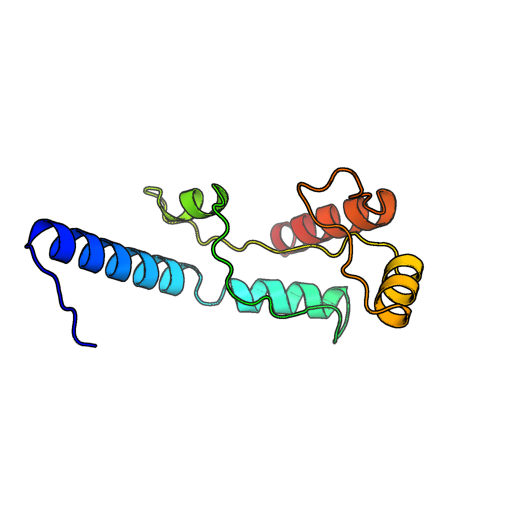99 -6.627 -16.418 1.00 91.81 87 ARG A N 1
ATOM 656 C CA . ARG A 1 87 ? 17.565 -6.696 -16.275 1.00 91.81 87 ARG A CA 1
ATOM 657 C C . ARG A 1 87 ? 17.990 -7.229 -14.905 1.00 91.81 87 ARG A C 1
ATOM 659 O O . ARG A 1 87 ? 18.836 -8.116 -14.820 1.00 91.81 87 ARG A O 1
ATOM 666 N N . PHE A 1 88 ? 17.389 -6.727 -13.829 1.00 91.94 88 PHE A N 1
ATOM 667 C CA . PHE A 1 88 ? 17.724 -7.163 -12.470 1.00 91.94 88 PHE A CA 1
ATOM 668 C C . PHE A 1 88 ? 17.292 -8.608 -12.206 1.00 91.94 88 PHE A C 1
ATOM 670 O O . PHE A 1 88 ? 18.067 -9.388 -11.659 1.00 91.94 88 PHE A O 1
ATOM 677 N N . ARG A 1 89 ? 16.114 -9.012 -12.702 1.00 89.44 89 ARG A N 1
ATOM 678 C CA . ARG A 1 89 ? 15.677 -10.416 -12.649 1.00 89.44 89 ARG A CA 1
ATOM 679 C C . ARG A 1 89 ? 16.616 -11.349 -13.413 1.00 89.44 89 ARG A C 1
ATOM 681 O O . ARG A 1 89 ? 16.970 -12.392 -12.881 1.00 89.44 89 ARG A O 1
ATOM 688 N N . ALA A 1 90 ? 17.054 -10.965 -14.614 1.00 93.62 90 ALA A N 1
ATOM 689 C CA . ALA A 1 90 ? 17.980 -11.770 -15.417 1.00 93.62 90 ALA A CA 1
ATOM 690 C C . ALA A 1 90 ? 19.361 -11.940 -14.760 1.00 93.62 90 ALA A C 1
ATOM 692 O O . ALA A 1 90 ? 20.025 -12.947 -14.970 1.00 93.62 90 ALA A O 1
ATOM 693 N N . THR A 1 91 ? 19.786 -10.967 -13.952 1.00 92.94 91 THR A N 1
ATOM 694 C CA . THR A 1 91 ? 21.078 -10.993 -13.246 1.00 92.94 91 THR A CA 1
ATOM 695 C C . THR A 1 91 ? 20.988 -11.548 -11.822 1.00 92.94 91 THR A C 1
ATOM 697 O O . THR A 1 91 ? 22.011 -11.642 -11.148 1.00 92.94 91 THR A O 1
ATOM 700 N N . GLY A 1 92 ? 19.786 -11.884 -11.337 1.00 91.50 92 GLY A N 1
ATOM 701 C CA . GLY A 1 92 ? 19.553 -12.329 -9.960 1.00 91.50 92 GLY A CA 1
ATOM 702 C C . GLY A 1 92 ? 19.810 -11.257 -8.892 1.00 91.50 92 GLY A C 1
ATOM 703 O O . GLY A 1 92 ? 19.853 -11.576 -7.705 1.00 91.50 92 GLY A O 1
ATOM 704 N N . LYS A 1 93 ? 19.993 -9.990 -9.285 1.00 89.19 93 LYS A N 1
ATOM 705 C CA . LYS A 1 93 ? 20.265 -8.884 -8.357 1.00 89.19 93 LYS A CA 1
ATOM 706 C C . LYS A 1 93 ? 18.957 -8.296 -7.808 1.00 89.19 93 LYS A C 1
ATOM 708 O O . LYS A 1 93 ? 17.980 -8.188 -8.553 1.00 89.19 93 LYS A O 1
ATOM 713 N N . PRO A 1 94 ? 18.918 -7.870 -6.532 1.00 88.00 94 PRO A N 1
ATOM 714 C CA . PRO A 1 94 ? 17.743 -7.216 -5.967 1.00 88.00 94 PRO A CA 1
ATOM 715 C C . PRO A 1 94 ? 17.541 -5.827 -6.582 1.00 88.00 94 PRO A C 1
ATOM 717 O O . PRO A 1 94 ? 18.506 -5.122 -6.873 1.00 88.00 94 PRO A O 1
ATOM 720 N N . LEU A 1 95 ? 16.280 -5.426 -6.755 1.00 89.50 95 LEU A N 1
ATOM 721 C CA . LEU A 1 95 ? 15.942 -4.074 -7.201 1.00 89.50 95 LEU A CA 1
ATOM 722 C C . LEU A 1 95 ? 16.297 -3.034 -6.128 1.00 89.50 95 LEU A C 1
ATOM 724 O O . LEU A 1 95 ? 16.168 -3.336 -4.938 1.00 89.50 95 LEU A O 1
ATOM 728 N N . PRO A 1 96 ? 16.667 -1.802 -6.523 1.00 87.69 96 PRO A N 1
ATOM 729 C CA . PRO A 1 96 ? 16.732 -0.680 -5.597 1.00 87.69 96 PRO A CA 1
ATOM 730 C C . PRO A 1 96 ? 15.388 -0.478 -4.888 1.00 87.69 96 PRO A C 1
ATOM 732 O O . PRO A 1 96 ? 14.326 -0.541 -5.510 1.00 87.69 96 PRO A O 1
ATOM 735 N N . ILE A 1 97 ? 15.440 -0.224 -3.584 1.00 87.56 97 ILE A N 1
ATOM 736 C CA . ILE A 1 97 ? 14.265 -0.014 -2.732 1.00 87.56 97 ILE A CA 1
ATOM 737 C C . ILE A 1 97 ? 14.275 1.388 -2.133 1.00 87.56 97 ILE A C 1
ATOM 739 O O . ILE A 1 97 ? 15.312 2.048 -2.089 1.00 87.56 97 ILE A O 1
ATOM 743 N N . VAL A 1 98 ? 13.128 1.810 -1.604 1.00 85.62 98 VAL A N 1
ATOM 744 C CA . VAL A 1 98 ? 13.039 2.999 -0.749 1.00 85.62 98 VAL A CA 1
ATOM 745 C C . VAL A 1 98 ? 14.114 2.959 0.349 1.00 85.62 98 VAL A C 1
ATOM 747 O O . VAL A 1 98 ? 14.431 1.890 0.868 1.00 85.62 98 VAL A O 1
ATOM 750 N N . HIS A 1 99 ? 14.690 4.123 0.664 1.00 88.81 99 HIS A N 1
ATOM 751 C CA . HIS A 1 99 ? 15.886 4.302 1.510 1.00 88.81 99 HIS A CA 1
ATOM 752 C C . HIS A 1 99 ? 17.232 3.871 0.897 1.00 88.81 99 HIS A C 1
ATOM 754 O O . HIS A 1 99 ? 18.244 3.869 1.594 1.00 88.81 99 HIS A O 1
ATOM 760 N N . SER A 1 100 ? 17.289 3.559 -0.400 1.00 90.25 100 SER A N 1
ATOM 761 C CA . SER A 1 100 ? 18.549 3.392 -1.132 1.00 90.25 100 SER A CA 1
ATOM 762 C C . SER A 1 100 ? 18.926 4.658 -1.906 1.00 90.25 100 SER A C 1
ATOM 764 O O . SER A 1 100 ? 18.061 5.295 -2.506 1.00 90.25 100 SER A O 1
ATOM 766 N N . SER A 1 101 ? 20.222 4.980 -1.977 1.00 93.19 101 SER A N 1
ATOM 767 C CA . SER A 1 101 ? 20.746 6.067 -2.822 1.00 93.19 101 SER A CA 1
ATOM 768 C C . SER A 1 101 ? 20.577 5.811 -4.324 1.00 93.19 101 SER A C 1
ATOM 770 O O . SER A 1 101 ? 20.695 6.737 -5.119 1.00 93.19 101 SER A O 1
ATOM 772 N N . THR A 1 102 ? 20.299 4.566 -4.721 1.00 89.81 102 THR A N 1
ATOM 773 C CA . THR A 1 102 ? 20.098 4.165 -6.121 1.00 89.81 102 THR A CA 1
ATOM 774 C C . THR A 1 102 ? 18.626 3.976 -6.484 1.00 89.81 102 THR A C 1
ATOM 776 O O . THR A 1 102 ? 18.315 3.526 -7.587 1.00 89.81 102 THR A O 1
ATOM 779 N N . TYR A 1 103 ? 17.702 4.299 -5.573 1.00 91.88 103 TYR A N 1
ATOM 780 C CA . TYR A 1 103 ? 16.276 4.261 -5.869 1.00 91.88 103 TYR A CA 1
ATOM 781 C C . TYR A 1 103 ? 15.886 5.396 -6.819 1.00 91.88 103 TYR A C 1
ATOM 783 O O . TYR A 1 103 ? 16.032 6.571 -6.491 1.00 91.88 103 TYR A O 1
ATOM 791 N N . ALA A 1 104 ? 15.359 5.024 -7.985 1.00 91.75 104 ALA A N 1
ATOM 792 C CA . ALA A 1 104 ? 14.941 5.944 -9.035 1.00 91.75 104 ALA A CA 1
ATOM 793 C C . ALA A 1 104 ? 13.588 5.483 -9.612 1.00 91.75 104 ALA A C 1
ATOM 795 O O . ALA A 1 104 ? 13.559 4.545 -10.415 1.00 91.75 104 ALA A O 1
ATOM 796 N N . PRO A 1 105 ? 12.460 6.069 -9.170 1.00 92.50 105 PRO A N 1
ATOM 797 C CA . PRO A 1 105 ? 11.144 5.730 -9.699 1.00 92.50 105 PRO A CA 1
ATOM 798 C C . PRO A 1 105 ? 10.931 6.315 -11.102 1.00 92.50 105 PRO A C 1
ATOM 800 O O . PRO A 1 105 ? 11.410 7.405 -11.412 1.00 92.50 105 PRO A O 1
ATOM 803 N N . ASP A 1 106 ? 10.149 5.620 -11.926 1.00 94.88 106 ASP A N 1
ATOM 804 C CA . ASP A 1 106 ? 9.639 6.132 -13.196 1.00 94.88 106 ASP A CA 1
ATOM 805 C C . ASP A 1 106 ? 8.531 7.156 -12.926 1.00 94.88 106 ASP A C 1
ATOM 807 O O . ASP A 1 106 ? 7.405 6.795 -12.570 1.00 94.88 106 ASP A O 1
ATOM 811 N N . ILE A 1 107 ? 8.880 8.440 -13.005 1.00 94.44 107 ILE A N 1
ATOM 812 C CA . ILE A 1 107 ? 8.091 9.541 -12.438 1.00 94.44 107 ILE A CA 1
ATOM 813 C C . ILE A 1 107 ? 6.683 9.597 -13.034 1.00 94.44 107 ILE A C 1
ATOM 815 O O . ILE A 1 107 ? 5.700 9.534 -12.296 1.00 94.44 107 ILE A O 1
ATOM 819 N N . GLU A 1 108 ? 6.577 9.704 -14.358 1.00 95.50 108 GLU A N 1
ATOM 820 C CA . GLU A 1 108 ? 5.305 9.956 -15.041 1.00 95.50 108 GLU A CA 1
ATOM 821 C C . GLU A 1 108 ? 4.274 8.828 -14.839 1.00 95.50 108 GLU A C 1
ATOM 823 O O . GLU A 1 108 ? 3.171 9.108 -14.353 1.00 95.50 108 GLU A O 1
ATOM 828 N N . PRO A 1 109 ? 4.578 7.544 -15.122 1.00 94.38 109 PRO A N 1
ATOM 829 C CA . PRO A 1 109 ? 3.621 6.469 -14.883 1.00 94.38 109 PRO A CA 1
ATOM 830 C C . PRO A 1 109 ? 3.344 6.262 -13.392 1.00 94.38 109 PRO A C 1
ATOM 832 O O . PRO A 1 109 ? 2.214 5.915 -13.043 1.00 94.38 109 PRO A O 1
ATOM 835 N N . THR A 1 110 ? 4.316 6.510 -12.506 1.00 94.81 110 THR A N 1
ATOM 836 C CA . THR A 1 110 ? 4.103 6.429 -11.053 1.00 94.81 110 THR A CA 1
ATOM 837 C C . THR A 1 110 ? 3.081 7.462 -10.591 1.00 94.81 110 THR A C 1
ATOM 839 O O . THR A 1 110 ? 2.102 7.102 -9.934 1.00 94.81 110 THR A O 1
ATOM 842 N N . LEU A 1 111 ? 3.269 8.735 -10.950 1.00 95.56 111 LEU A N 1
ATOM 843 C CA . LEU A 1 111 ? 2.368 9.815 -10.548 1.00 95.56 111 LEU A CA 1
ATOM 844 C C . LEU A 1 111 ? 0.974 9.610 -11.129 1.00 95.56 111 LEU A C 1
ATOM 846 O O . LEU A 1 111 ? -0.010 9.627 -10.388 1.00 95.56 111 LEU A O 1
ATOM 850 N N . ARG A 1 112 ? 0.889 9.343 -12.434 1.00 95.31 112 ARG A N 1
ATOM 851 C CA . ARG A 1 112 ? -0.383 9.095 -13.114 1.00 95.31 112 ARG A CA 1
ATOM 852 C C . ARG A 1 112 ? -1.144 7.944 -12.463 1.00 95.31 112 ARG A C 1
ATOM 854 O O . ARG A 1 112 ? -2.301 8.109 -12.090 1.00 95.31 112 ARG A O 1
ATOM 861 N N . THR A 1 113 ? -0.489 6.801 -12.266 1.00 93.38 113 THR A N 1
ATOM 862 C CA . THR A 1 113 ? -1.138 5.612 -11.696 1.00 93.38 113 THR A CA 1
ATOM 863 C C . THR A 1 113 ? -1.544 5.838 -10.242 1.00 93.38 113 THR A C 1
ATOM 865 O O . THR A 1 113 ? -2.664 5.501 -9.864 1.00 93.38 113 THR A O 1
ATOM 868 N N . GLY A 1 114 ? -0.667 6.433 -9.427 1.00 93.06 114 GLY A N 1
ATOM 869 C CA . GLY A 1 114 ? -0.927 6.681 -8.008 1.00 93.06 114 GLY A CA 1
ATOM 870 C C . GLY A 1 114 ? -2.079 7.658 -7.774 1.00 93.06 114 GLY A C 1
ATOM 871 O O . GLY A 1 114 ? -2.978 7.370 -6.984 1.00 93.06 114 GLY A O 1
ATOM 872 N N . VAL A 1 115 ? -2.098 8.777 -8.503 1.00 94.19 115 VAL A N 1
ATOM 873 C CA . VAL A 1 115 ? -3.169 9.780 -8.398 1.00 94.19 115 VAL A CA 1
ATOM 874 C C . VAL A 1 115 ? -4.496 9.209 -8.894 1.00 94.19 115 VAL A C 1
ATOM 876 O O . VAL A 1 115 ? -5.515 9.359 -8.220 1.00 94.19 115 VAL A O 1
ATOM 879 N N . THR A 1 116 ? -4.501 8.496 -10.026 1.00 93.25 116 THR A N 1
ATOM 880 C CA . THR A 1 116 ? -5.721 7.847 -10.524 1.00 93.25 116 THR A CA 1
ATOM 881 C C . THR A 1 116 ? -6.234 6.787 -9.549 1.00 93.25 116 THR A C 1
ATOM 883 O O . THR A 1 116 ? -7.430 6.763 -9.277 1.00 93.25 116 THR A O 1
ATOM 886 N N . ALA A 1 117 ? -5.362 5.963 -8.960 1.00 91.75 117 ALA A N 1
ATOM 887 C CA . ALA A 1 117 ? -5.765 4.967 -7.967 1.00 91.75 117 ALA A CA 1
ATOM 888 C C . ALA A 1 117 ? -6.447 5.606 -6.744 1.00 91.75 117 ALA A C 1
ATOM 890 O O . ALA A 1 117 ? -7.485 5.118 -6.298 1.00 91.75 117 ALA A O 1
ATOM 891 N N . ALA A 1 118 ? -5.906 6.719 -6.233 1.00 88.94 118 ALA A N 1
ATOM 892 C CA . ALA A 1 118 ? -6.505 7.455 -5.119 1.00 88.94 118 ALA A CA 1
ATOM 893 C C . ALA A 1 118 ? -7.862 8.082 -5.495 1.00 88.94 118 ALA A C 1
ATOM 895 O O . ALA A 1 118 ? -8.812 8.030 -4.712 1.00 88.94 118 ALA A O 1
ATOM 896 N N . ALA A 1 119 ? -7.972 8.637 -6.705 1.00 90.19 119 ALA A N 1
ATOM 897 C CA . ALA A 1 119 ? -9.193 9.279 -7.184 1.00 90.19 119 ALA A CA 1
ATOM 898 C C . ALA A 1 119 ? -10.313 8.277 -7.511 1.00 90.19 119 ALA A C 1
ATOM 900 O O . ALA A 1 119 ? -11.474 8.554 -7.224 1.00 90.19 119 ALA A O 1
ATOM 901 N N . LEU A 1 120 ? -9.989 7.110 -8.078 1.00 87.25 120 LEU A N 1
ATOM 902 C CA . LEU A 1 120 ? -10.977 6.100 -8.475 1.00 87.25 120 LEU A CA 1
ATOM 903 C C . LEU A 1 120 ? -11.840 5.634 -7.306 1.00 87.25 120 LEU A C 1
ATOM 905 O O . LEU A 1 120 ? -13.043 5.458 -7.466 1.00 87.25 120 LEU A O 1
ATOM 909 N N . GLU A 1 121 ? -11.241 5.443 -6.134 1.00 77.62 121 GLU A N 1
ATOM 910 C CA . GLU A 1 121 ? -11.997 5.009 -4.961 1.00 77.62 121 GLU A CA 1
ATOM 911 C C . GLU A 1 121 ? -12.821 6.149 -4.348 1.00 77.62 121 GLU A C 1
ATOM 913 O O . GLU A 1 121 ? -13.909 5.909 -3.831 1.00 77.62 121 GLU A O 1
ATOM 918 N N . LEU A 1 122 ? -12.331 7.391 -4.432 1.00 75.94 122 LEU A N 1
ATOM 919 C CA . LEU A 1 122 ? -13.028 8.572 -3.917 1.00 75.94 122 LEU A CA 1
ATOM 920 C C . LEU A 1 122 ? -14.221 8.986 -4.794 1.00 75.94 122 LEU A C 1
ATOM 922 O O . LEU A 1 122 ? -15.224 9.476 -4.282 1.00 75.94 122 LEU A O 1
ATOM 926 N N . LEU A 1 123 ? -14.099 8.824 -6.114 1.00 72.12 123 LEU A N 1
ATOM 927 C CA . LEU A 1 123 ? -15.061 9.319 -7.104 1.00 72.12 123 LEU A CA 1
ATOM 928 C C . LEU A 1 123 ? -16.081 8.271 -7.558 1.00 72.12 123 LEU A C 1
ATOM 930 O O . LEU A 1 123 ? -16.990 8.607 -8.317 1.00 72.12 123 LEU A O 1
ATOM 934 N N . LYS A 1 124 ? -15.965 7.024 -7.088 1.00 63.25 124 LYS A N 1
ATOM 935 C CA . LYS A 1 124 ? -17.031 6.026 -7.206 1.00 63.25 124 LYS A CA 1
ATOM 936 C C . LYS A 1 124 ? -18.231 6.468 -6.359 1.00 63.25 124 LYS A C 1
ATOM 938 O O . LYS A 1 124 ? -18.297 6.172 -5.169 1.00 63.25 124 LYS A O 1
ATOM 943 N N . LYS A 1 125 ? -19.138 7.222 -6.982 1.00 44.00 125 LYS A N 1
ATOM 944 C CA . LYS A 1 125 ? -20.511 7.427 -6.510 1.00 44.00 125 LYS A CA 1
ATOM 945 C C . LYS A 1 125 ? -21.379 6.251 -6.930 1.00 44.00 125 LYS A C 1
ATOM 947 O O . LYS A 1 125 ? -21.231 5.820 -8.095 1.00 44.00 125 LYS A O 1
#

pLDDT: mean 87.37, std 7.48, range [44.0, 95.69]

Foldseek 3Di:
DDDDDPDVVVVVVVVVVVVLVVLLCVLLPPVVVVLVVLCCVPVNPPQDDDDDDDPDDDCQSCVCVDPVNHRDDDDDDDFDDPVQVVVCVVVVHDDDDPVDPPDDGPPPCRVVVVVCSVVSVVVPD